Protein AF-A0A2E4C313-F1 (afdb_monomer)

Mean predicted aligned error: 10.4 Å

Structure (mmCIF, N/CA/C/O backbone):
data_AF-A0A2E4C313-F1
#
_entry.id   AF-A0A2E4C313-F1
#
loop_
_atom_site.group_PDB
_atom_site.id
_atom_site.type_symbol
_atom_site.label_atom_id
_atom_site.label_alt_id
_atom_site.label_comp_id
_atom_site.label_asym_id
_atom_site.label_entity_id
_atom_site.label_seq_id
_atom_site.pdbx_PDB_ins_code
_atom_site.Cartn_x
_atom_site.Cartn_y
_atom_site.Cartn_z
_atom_site.occupancy
_atom_site.B_iso_or_equiv
_atom_site.auth_seq_id
_atom_site.auth_comp_id
_atom_site.auth_asym_id
_atom_site.auth_atom_id
_atom_site.pdbx_PDB_model_num
ATOM 1 N N . MET A 1 1 ? 31.020 -49.776 -36.961 1.00 38.97 1 MET A N 1
ATOM 2 C CA . MET A 1 1 ? 30.637 -49.922 -35.542 1.00 38.97 1 MET A CA 1
ATOM 3 C C . MET A 1 1 ? 30.822 -48.562 -34.893 1.00 38.97 1 MET A C 1
ATOM 5 O O . MET A 1 1 ? 31.957 -48.150 -34.713 1.00 38.97 1 MET A O 1
ATOM 9 N N . GLN A 1 2 ? 29.741 -47.815 -34.680 1.00 37.19 2 GLN A N 1
ATOM 10 C CA . GLN A 1 2 ? 29.799 -46.475 -34.097 1.00 37.19 2 GLN A CA 1
ATOM 11 C C . GLN A 1 2 ? 28.816 -46.463 -32.929 1.00 37.19 2 GLN A C 1
ATOM 13 O O . GLN A 1 2 ? 27.606 -46.529 -33.119 1.00 37.19 2 GLN A O 1
ATOM 18 N N . LEU A 1 3 ? 29.368 -46.517 -31.721 1.00 33.88 3 LEU A N 1
ATOM 19 C CA . LEU A 1 3 ? 28.627 -46.492 -30.471 1.00 33.88 3 LEU A CA 1
ATOM 20 C C . LEU A 1 3 ? 28.355 -45.023 -30.131 1.00 33.88 3 LEU A C 1
ATOM 22 O O . LEU A 1 3 ? 29.282 -44.288 -29.799 1.00 33.88 3 LEU A O 1
ATOM 26 N N . ILE A 1 4 ? 27.102 -44.588 -30.241 1.00 46.41 4 ILE A N 1
ATOM 27 C CA . ILE A 1 4 ? 26.657 -43.307 -29.686 1.00 46.41 4 ILE A CA 1
ATOM 28 C C . ILE A 1 4 ? 26.156 -43.609 -28.276 1.00 46.41 4 ILE A C 1
ATOM 30 O O . ILE A 1 4 ? 25.096 -44.208 -28.107 1.00 46.41 4 ILE A O 1
ATOM 34 N N . ILE A 1 5 ? 26.930 -43.227 -27.261 1.00 44.75 5 ILE A N 1
ATOM 35 C CA . ILE A 1 5 ? 26.475 -43.255 -25.870 1.00 44.75 5 ILE A CA 1
ATOM 36 C C . ILE A 1 5 ? 25.872 -41.883 -25.567 1.00 44.75 5 ILE A C 1
ATOM 38 O O . ILE A 1 5 ? 26.592 -40.896 -25.435 1.00 44.75 5 ILE A O 1
ATOM 42 N N . TRP A 1 6 ? 24.548 -41.818 -25.450 1.00 42.44 6 TRP A N 1
ATOM 43 C CA . TRP A 1 6 ? 23.855 -40.656 -24.900 1.00 42.44 6 TRP A CA 1
ATOM 44 C C . TRP A 1 6 ? 23.731 -40.856 -23.383 1.00 42.44 6 TRP A C 1
ATOM 46 O O . TRP A 1 6 ? 22.770 -41.455 -22.910 1.00 42.44 6 TRP A O 1
ATOM 56 N N . VAL A 1 7 ? 24.709 -40.391 -22.597 1.00 55.19 7 VAL A N 1
ATOM 57 C CA . VAL A 1 7 ? 24.506 -40.216 -21.145 1.00 55.19 7 VAL A CA 1
ATOM 58 C C . VAL A 1 7 ? 23.949 -38.816 -20.918 1.00 55.19 7 VAL A C 1
ATOM 60 O O . VAL A 1 7 ? 24.623 -37.914 -20.428 1.00 55.19 7 VAL A O 1
ATOM 63 N N . GLY A 1 8 ? 22.697 -38.620 -21.319 1.00 46.38 8 GLY A N 1
ATOM 64 C CA . GLY A 1 8 ? 21.927 -37.449 -20.929 1.00 46.38 8 GLY A CA 1
ATOM 65 C C . GLY A 1 8 ? 21.369 -37.653 -19.530 1.00 46.38 8 GLY A C 1
ATOM 66 O O . GLY A 1 8 ? 20.212 -38.025 -19.374 1.00 46.38 8 GLY A O 1
ATOM 67 N N . CYS A 1 9 ? 22.176 -37.407 -18.499 1.00 49.75 9 CYS A N 1
ATOM 68 C CA . CYS A 1 9 ? 21.631 -37.123 -17.176 1.00 49.75 9 CYS A CA 1
ATOM 69 C C . CYS A 1 9 ? 21.007 -35.721 -17.237 1.00 49.75 9 CYS A C 1
ATOM 71 O O . CYS A 1 9 ? 21.630 -34.733 -16.855 1.00 49.75 9 CYS A O 1
ATOM 73 N N . THR A 1 10 ? 19.793 -35.602 -17.779 1.00 54.72 10 THR A N 1
ATOM 74 C CA . THR A 1 10 ? 19.033 -34.347 -17.777 1.00 54.72 10 THR A CA 1
ATOM 75 C C . THR A 1 10 ? 18.414 -34.142 -16.399 1.00 54.72 10 THR A C 1
ATOM 77 O O . THR A 1 10 ? 17.195 -34.165 -16.237 1.00 54.72 10 THR A O 1
ATOM 80 N N . LYS A 1 11 ? 19.244 -33.953 -15.370 1.00 54.38 11 LYS A N 1
ATOM 81 C CA . LYS A 1 11 ? 18.772 -33.176 -14.226 1.00 54.38 11 LYS A CA 1
ATOM 82 C C . LYS A 1 11 ? 18.703 -31.734 -14.725 1.00 54.38 11 LYS A C 1
ATOM 84 O O . LYS A 1 11 ? 19.741 -31.220 -15.145 1.00 54.38 11 LYS A O 1
ATOM 89 N N . PRO A 1 12 ? 17.524 -31.090 -14.763 1.00 55.53 12 PRO A N 1
ATOM 90 C CA . PRO A 1 12 ? 17.470 -29.679 -15.100 1.00 55.53 12 PRO A CA 1
ATOM 91 C C . PRO A 1 12 ? 18.339 -28.946 -14.077 1.00 55.53 12 PRO A C 1
ATOM 93 O O . PRO A 1 12 ? 18.037 -28.947 -12.887 1.00 55.53 12 PRO A O 1
ATOM 96 N N . TYR A 1 13 ? 19.442 -28.355 -14.538 1.00 54.56 13 TYR A N 1
ATOM 97 C CA . TYR A 1 13 ? 20.347 -27.564 -13.698 1.00 54.56 13 TYR A CA 1
ATOM 98 C C . TYR A 1 13 ? 19.665 -26.317 -13.111 1.00 54.56 13 TYR A C 1
ATOM 100 O O . TYR A 1 13 ? 20.221 -25.691 -12.223 1.00 54.56 13 TYR A O 1
ATOM 108 N N . ASN A 1 14 ? 18.441 -26.012 -13.552 1.00 60.16 14 ASN A N 1
ATOM 109 C CA . ASN A 1 14 ? 17.556 -24.996 -13.004 1.00 60.16 14 ASN A CA 1
ATOM 110 C C . ASN A 1 14 ? 16.127 -25.552 -12.955 1.00 60.16 14 ASN A C 1
ATOM 112 O O . ASN A 1 14 ? 15.315 -25.274 -13.837 1.00 60.16 14 ASN A O 1
ATOM 116 N N . ALA A 1 15 ? 15.796 -26.355 -11.943 1.00 61.12 15 ALA A N 1
ATOM 117 C CA . ALA A 1 15 ? 14.393 -26.439 -11.557 1.00 61.12 15 ALA A CA 1
ATOM 118 C C . ALA A 1 15 ? 14.017 -25.050 -11.027 1.00 61.12 15 ALA A C 1
ATOM 120 O O . ALA A 1 15 ? 14.525 -24.635 -9.987 1.00 61.12 15 ALA A O 1
ATOM 121 N N . SER A 1 16 ? 13.205 -24.300 -11.773 1.00 65.88 16 SER A N 1
ATOM 122 C CA . SER A 1 16 ? 12.659 -23.027 -11.312 1.00 65.88 16 SER A CA 1
ATOM 123 C C . SER A 1 16 ? 11.889 -23.290 -10.023 1.00 65.88 16 SER A C 1
ATOM 125 O O . SER A 1 16 ? 10.800 -23.862 -10.066 1.00 65.88 16 SER A O 1
ATOM 127 N N . VAL A 1 17 ? 12.464 -22.936 -8.875 1.00 74.31 17 VAL A N 1
ATOM 128 C CA . VAL A 1 17 ? 11.720 -22.949 -7.619 1.00 74.31 17 VAL A CA 1
ATOM 129 C C . VAL A 1 17 ? 10.737 -21.786 -7.716 1.00 74.31 17 VAL A C 1
ATOM 131 O O . VAL A 1 17 ? 11.187 -20.643 -7.816 1.00 74.31 17 VAL A O 1
ATOM 134 N N . PRO A 1 18 ? 9.418 -22.036 -7.763 1.00 83.62 18 PRO A N 1
ATOM 135 C CA . PRO A 1 18 ? 8.461 -20.948 -7.818 1.00 83.62 18 PRO A CA 1
ATOM 136 C C . PRO A 1 18 ? 8.576 -20.143 -6.521 1.00 83.62 18 PRO A C 1
ATOM 138 O O . PRO A 1 18 ? 8.401 -20.679 -5.427 1.00 83.62 18 PRO A O 1
ATOM 141 N N . VAL A 1 19 ? 8.894 -18.857 -6.646 1.00 88.38 19 VAL A N 1
ATOM 142 C CA . VAL A 1 19 ? 8.901 -17.917 -5.524 1.00 88.38 19 VAL A CA 1
ATOM 143 C C . VAL A 1 19 ? 7.532 -17.254 -5.469 1.00 88.38 19 VAL A C 1
AT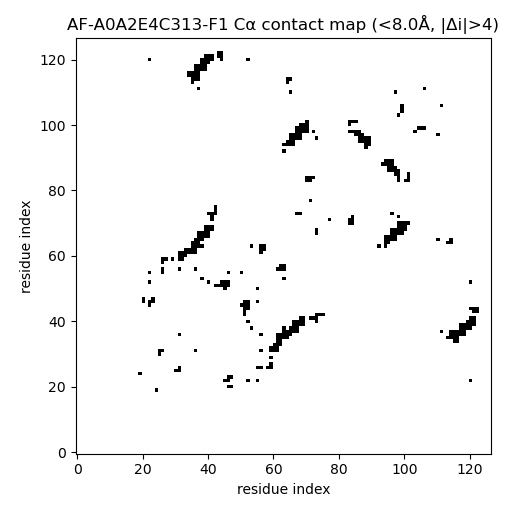OM 145 O O . VAL A 1 19 ? 7.006 -16.815 -6.487 1.00 88.38 19 VAL A O 1
ATOM 148 N N . THR A 1 20 ? 6.944 -17.202 -4.277 1.00 92.69 20 THR A N 1
ATOM 149 C CA . THR A 1 20 ? 5.761 -16.375 -4.009 1.00 92.69 20 THR A CA 1
ATOM 150 C C . THR A 1 20 ? 6.243 -15.073 -3.393 1.00 92.69 20 THR A C 1
ATOM 152 O O . THR A 1 20 ? 7.009 -15.119 -2.426 1.00 92.69 20 THR A O 1
ATOM 155 N N . LEU A 1 21 ? 5.832 -13.928 -3.942 1.00 94.56 21 LEU A N 1
ATOM 156 C CA . LEU A 1 21 ? 6.247 -12.640 -3.396 1.00 94.56 21 LEU A CA 1
ATOM 157 C C . LEU A 1 21 ? 5.589 -12.415 -2.031 1.00 94.56 21 LEU A C 1
ATOM 159 O O . LEU A 1 21 ? 4.506 -12.933 -1.738 1.00 94.56 21 LEU A O 1
ATOM 163 N N . GLY A 1 22 ? 6.233 -11.603 -1.191 1.00 95.06 22 GLY A N 1
ATOM 164 C CA . GLY A 1 22 ? 5.668 -11.210 0.101 1.00 95.06 22 GLY A CA 1
ATOM 165 C C . GLY A 1 22 ? 4.295 -10.556 -0.058 1.00 95.06 22 GLY A C 1
ATOM 166 O O . GLY A 1 22 ? 3.372 -10.890 0.684 1.00 95.06 22 GLY A O 1
ATOM 167 N N . LEU A 1 23 ? 4.140 -9.709 -1.082 1.00 96.56 23 LEU A N 1
ATOM 168 C CA . LEU A 1 23 ? 2.886 -9.043 -1.423 1.00 96.56 23 LEU A CA 1
ATOM 169 C C . LEU A 1 23 ? 1.757 -10.033 -1.772 1.00 96.56 23 LEU A C 1
ATOM 171 O O . LEU A 1 23 ? 0.646 -9.877 -1.266 1.00 96.56 23 LEU A O 1
ATOM 175 N N . ASP A 1 24 ? 2.042 -11.087 -2.550 1.00 96.00 24 ASP A N 1
ATOM 176 C CA . ASP A 1 24 ? 1.056 -12.123 -2.910 1.00 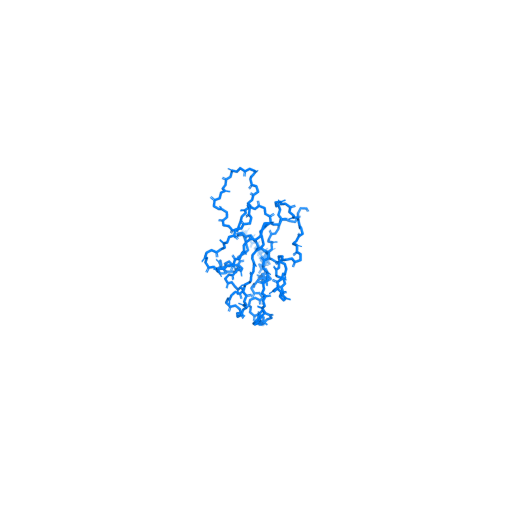96.00 24 ASP A CA 1
ATOM 177 C C . ASP A 1 24 ? 0.547 -12.874 -1.662 1.00 96.00 24 ASP A C 1
ATOM 179 O O . ASP A 1 24 ? -0.652 -13.119 -1.482 1.00 96.00 24 ASP A O 1
ATOM 183 N N . SER A 1 25 ? 1.479 -13.245 -0.780 1.00 96.44 25 SER A N 1
ATOM 184 C CA . SER A 1 25 ? 1.169 -13.943 0.470 1.00 96.44 25 SER A CA 1
ATOM 185 C C . SER A 1 25 ? 0.387 -13.040 1.426 1.00 96.44 25 SER A C 1
ATOM 187 O O . SER A 1 25 ? -0.636 -13.439 1.987 1.00 96.44 25 SER A O 1
ATOM 189 N N . LEU A 1 26 ? 0.815 -11.784 1.571 1.00 96.38 26 LEU A N 1
ATOM 190 C CA . LEU A 1 26 ? 0.171 -10.818 2.453 1.00 96.38 26 LEU A CA 1
ATOM 191 C C . LEU A 1 26 ? -1.258 -10.500 2.000 1.00 96.38 26 LEU A C 1
ATOM 193 O O . LEU A 1 26 ? -2.164 -10.526 2.838 1.00 96.38 26 LEU A O 1
ATOM 197 N N . GLY A 1 27 ? -1.470 -10.272 0.700 1.00 94.94 27 GLY A N 1
ATOM 198 C CA . GLY A 1 27 ? -2.783 -9.924 0.151 1.00 94.94 27 GLY A CA 1
ATOM 199 C C . GLY A 1 27 ? -3.845 -11.012 0.344 1.00 94.94 27 GLY A C 1
ATOM 200 O O . GLY A 1 27 ? -5.028 -10.718 0.490 1.00 94.94 27 GLY A O 1
ATOM 201 N N . SER A 1 28 ? -3.432 -12.279 0.426 1.00 95.31 28 SER A N 1
ATOM 202 C CA . SER A 1 28 ? -4.337 -13.414 0.664 1.00 95.31 28 SER A CA 1
ATOM 203 C C . SER A 1 28 ? -4.444 -13.838 2.135 1.00 95.31 28 SER A C 1
ATOM 205 O O . SER A 1 28 ? -5.281 -14.669 2.480 1.00 95.31 28 SER A O 1
ATOM 207 N N . SER A 1 29 ? -3.635 -13.257 3.025 1.00 96.00 29 SER A N 1
ATOM 208 C CA . SER A 1 29 ? -3.509 -13.714 4.417 1.00 96.00 29 SER A CA 1
ATOM 209 C C . SER A 1 29 ? -4.658 -13.310 5.351 1.00 96.00 29 SER A C 1
ATOM 211 O O . SER A 1 29 ? -4.722 -13.794 6.479 1.00 96.00 29 SER A O 1
ATOM 213 N N . GLY A 1 30 ? -5.511 -12.362 4.947 1.00 95.75 30 GLY A N 1
ATOM 214 C CA . GLY A 1 30 ? -6.539 -11.757 5.807 1.00 95.75 30 GLY A CA 1
ATOM 215 C C . GLY A 1 30 ? -6.000 -10.805 6.888 1.00 95.75 30 GLY A C 1
ATOM 216 O O . GLY A 1 30 ? -6.782 -10.132 7.554 1.00 95.75 30 GLY A O 1
ATOM 217 N N . ARG A 1 31 ? -4.672 -10.679 7.037 1.00 95.56 31 ARG A N 1
ATOM 218 C CA . ARG A 1 31 ? -4.020 -9.857 8.077 1.00 95.56 31 ARG A CA 1
ATOM 219 C C . ARG A 1 31 ? -4.228 -8.352 7.909 1.00 95.56 31 ARG A C 1
ATOM 221 O O . ARG A 1 31 ? -4.010 -7.604 8.855 1.00 95.56 31 ARG A O 1
ATOM 228 N N . LEU A 1 32 ? -4.602 -7.916 6.708 1.00 96.94 32 LEU A N 1
ATOM 229 C CA . LEU A 1 32 ? -4.841 -6.510 6.387 1.00 96.94 32 LEU A CA 1
ATOM 230 C C . LEU A 1 32 ? -6.309 -6.094 6.579 1.00 96.94 32 LEU A C 1
ATOM 232 O O . LEU A 1 32 ? -6.605 -4.902 6.611 1.00 96.94 32 LEU A O 1
ATOM 236 N N . SER A 1 33 ? -7.230 -7.054 6.710 1.00 96.94 33 SER A N 1
ATOM 237 C CA . SER A 1 33 ? -8.665 -6.775 6.762 1.00 96.94 33 SER A CA 1
ATOM 238 C C . SER A 1 33 ? -9.011 -5.874 7.946 1.00 96.94 33 SER A C 1
ATOM 240 O O . SER A 1 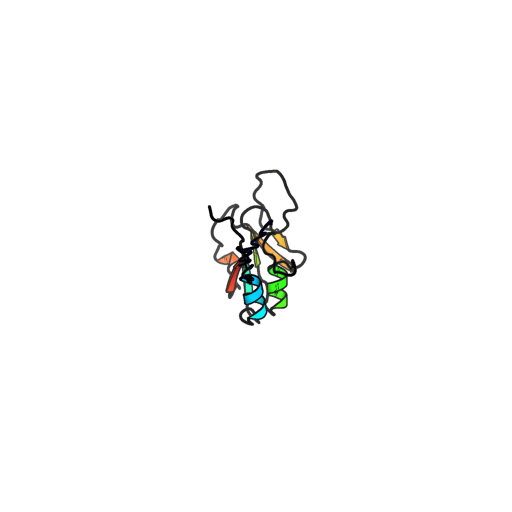33 ? -8.633 -6.163 9.079 1.00 96.94 33 SER A O 1
ATOM 242 N N . ASN A 1 34 ? -9.786 -4.818 7.692 1.00 96.88 34 ASN A N 1
ATOM 243 C CA . ASN A 1 34 ? -10.220 -3.817 8.677 1.00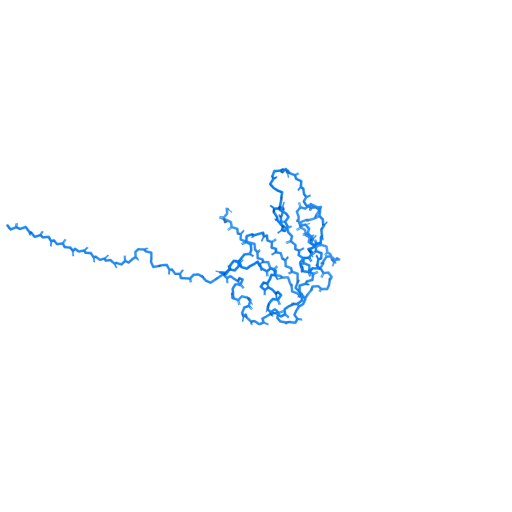 96.88 34 ASN A CA 1
ATOM 244 C C . ASN A 1 34 ? -9.093 -3.008 9.348 1.00 96.88 34 ASN A C 1
ATOM 246 O O . ASN A 1 34 ? -9.375 -2.234 10.261 1.00 96.88 34 ASN A O 1
ATOM 250 N N . GLN A 1 35 ? -7.845 -3.130 8.890 1.00 98.19 35 GLN A N 1
ATOM 251 C CA . GLN A 1 35 ? -6.729 -2.331 9.395 1.00 98.19 35 GLN A CA 1
ATOM 252 C C . GLN A 1 35 ? -6.622 -1.009 8.631 1.00 98.19 35 GLN A C 1
ATOM 254 O O . GLN A 1 35 ? -6.853 -0.962 7.416 1.00 98.19 35 GLN A O 1
ATOM 259 N N . ARG A 1 36 ? -6.213 0.062 9.318 1.00 98.44 36 ARG A N 1
ATOM 260 C CA . ARG A 1 36 ? -5.754 1.295 8.667 1.00 98.44 36 ARG A CA 1
ATOM 261 C C . ARG A 1 36 ? -4.288 1.143 8.289 1.00 98.44 36 ARG A C 1
ATOM 263 O O . ARG A 1 36 ? -3.431 1.020 9.164 1.00 98.44 36 ARG A O 1
ATOM 270 N N . VAL A 1 37 ? -4.008 1.106 6.994 1.00 98.44 37 VAL A N 1
ATOM 271 C CA . VAL A 1 37 ? -2.689 0.764 6.465 1.00 98.44 37 VAL A CA 1
ATOM 272 C C . VAL A 1 37 ? -2.005 1.997 5.893 1.00 98.44 37 VAL A C 1
ATOM 274 O O . VAL A 1 37 ? -2.522 2.635 4.974 1.00 98.44 37 VAL A O 1
ATOM 277 N N . GLY A 1 38 ? -0.812 2.283 6.411 1.00 97.88 38 GLY A N 1
ATOM 278 C CA . GLY A 1 38 ? 0.187 3.093 5.725 1.00 97.88 38 GLY A CA 1
ATOM 279 C C . GLY A 1 38 ? 1.044 2.186 4.852 1.00 97.88 38 GLY A C 1
ATOM 280 O O . GLY A 1 38 ? 1.465 1.123 5.309 1.00 97.88 38 GLY A O 1
ATOM 281 N N . LEU A 1 39 ? 1.279 2.573 3.601 1.00 97.12 39 LEU A N 1
ATOM 282 C CA . LEU A 1 39 ? 2.031 1.754 2.653 1.00 97.12 39 LEU A CA 1
ATOM 283 C C . LEU A 1 39 ? 3.270 2.498 2.158 1.00 97.12 39 LEU A C 1
ATOM 285 O O . LEU A 1 39 ? 3.153 3.539 1.514 1.00 97.12 39 LEU A O 1
ATOM 289 N N . VAL A 1 40 ? 4.445 1.934 2.429 1.00 94.81 40 VAL A N 1
ATOM 290 C CA . VAL A 1 40 ? 5.706 2.330 1.801 1.00 94.81 40 VAL A CA 1
ATOM 291 C C . VAL A 1 40 ? 5.889 1.505 0.538 1.00 94.81 40 VAL A C 1
ATOM 293 O O . VAL A 1 40 ? 6.009 0.282 0.620 1.00 94.81 40 VAL A O 1
ATOM 296 N N . CYS A 1 41 ? 5.884 2.165 -0.616 1.00 93.19 41 CYS A N 1
ATOM 297 C CA . CYS A 1 41 ? 5.964 1.501 -1.912 1.00 93.19 41 CYS A CA 1
ATOM 298 C C . CYS A 1 41 ? 6.588 2.398 -2.983 1.00 93.19 41 CYS A C 1
ATOM 300 O O . CYS A 1 41 ? 6.702 3.619 -2.838 1.00 93.19 41 CYS A O 1
ATOM 302 N N . ASN A 1 42 ? 6.957 1.777 -4.094 1.00 90.75 42 ASN A N 1
ATOM 303 C CA . ASN A 1 42 ? 7.405 2.431 -5.316 1.00 90.75 42 ASN A CA 1
ATOM 304 C C . ASN A 1 42 ? 6.700 1.801 -6.536 1.00 90.75 42 ASN A C 1
ATOM 306 O O . ASN A 1 42 ? 6.021 0.787 -6.397 1.00 90.75 42 ASN A O 1
ATOM 310 N N . PRO A 1 43 ? 6.889 2.327 -7.754 1.00 90.06 43 PRO A N 1
ATOM 311 C CA . PRO A 1 43 ? 6.244 1.766 -8.946 1.00 90.06 43 PRO A CA 1
ATOM 312 C C . PRO A 1 43 ? 6.585 0.298 -9.252 1.00 90.06 43 PRO A C 1
ATOM 314 O O . PRO A 1 43 ? 5.842 -0.361 -9.975 1.00 90.06 43 PRO A O 1
ATOM 317 N N . ALA A 1 44 ? 7.682 -0.235 -8.701 1.00 92.00 44 ALA A N 1
ATOM 318 C CA . ALA A 1 44 ? 8.059 -1.642 -8.840 1.00 92.00 44 ALA A CA 1
ATOM 319 C C . ALA A 1 44 ? 7.319 -2.575 -7.860 1.00 92.00 44 ALA A C 1
ATOM 321 O O . ALA A 1 44 ? 7.466 -3.792 -7.956 1.00 92.00 44 ALA A O 1
ATOM 322 N N . SER A 1 45 ? 6.523 -2.029 -6.937 1.00 95.00 45 SER A N 1
ATOM 323 C CA . SER A 1 45 ? 5.744 -2.765 -5.931 1.00 95.00 45 SER A CA 1
ATOM 324 C C . SER A 1 45 ? 4.519 -3.430 -6.570 1.00 95.00 45 SER A C 1
ATOM 326 O O . SER A 1 45 ? 3.393 -2.930 -6.481 1.00 95.00 45 SER A O 1
ATOM 328 N N . LEU A 1 46 ? 4.756 -4.523 -7.295 1.00 96.25 46 LEU A N 1
ATOM 329 C CA . LEU A 1 46 ? 3.770 -5.234 -8.110 1.00 96.25 46 LEU A CA 1
ATOM 330 C C . LEU A 1 46 ? 3.608 -6.682 -7.637 1.00 96.25 46 LEU A C 1
ATOM 332 O O . LEU A 1 46 ? 4.588 -7.359 -7.324 1.00 96.25 46 LEU A O 1
ATOM 336 N N . ASP A 1 47 ? 2.369 -7.173 -7.628 1.00 95.75 47 ASP A N 1
ATOM 337 C CA . ASP A 1 47 ? 2.082 -8.592 -7.408 1.00 95.75 47 ASP A CA 1
ATOM 338 C C . ASP A 1 47 ? 2.327 -9.426 -8.681 1.00 95.75 47 ASP A C 1
ATOM 340 O O . ASP A 1 47 ? 2.638 -8.902 -9.759 1.00 95.75 47 ASP A O 1
ATOM 344 N N . ARG A 1 48 ? 2.142 -10.748 -8.597 1.00 94.44 48 ARG A N 1
ATOM 345 C CA . ARG A 1 48 ? 2.305 -11.649 -9.757 1.00 94.44 48 ARG A CA 1
ATOM 346 C C . ARG A 1 48 ? 1.342 -11.378 -10.926 1.00 94.44 48 ARG A C 1
ATOM 348 O O . ARG A 1 48 ? 1.516 -11.941 -12.006 1.00 94.44 48 ARG A O 1
ATOM 355 N N . HIS A 1 49 ? 0.295 -10.588 -10.701 1.00 95.25 49 HIS A N 1
ATOM 356 C CA . HIS A 1 49 ? -0.703 -10.175 -11.687 1.00 95.25 49 HIS A CA 1
ATOM 357 C C . HIS A 1 49 ? -0.470 -8.735 -12.172 1.00 95.25 49 HIS A C 1
ATOM 359 O O . HIS A 1 49 ? -1.351 -8.158 -12.818 1.00 95.25 49 HIS A O 1
ATOM 365 N N . PHE A 1 50 ? 0.702 -8.160 -11.877 1.00 94.81 50 PHE A N 1
ATOM 366 C CA . PHE A 1 50 ? 1.058 -6.774 -12.177 1.00 94.81 50 PHE A CA 1
ATOM 367 C C . PHE A 1 50 ? 0.079 -5.756 -11.568 1.00 94.81 50 PHE A C 1
ATOM 369 O O . PHE A 1 50 ? -0.134 -4.675 -12.117 1.00 94.81 50 PHE A O 1
ATOM 376 N N . GLN A 1 51 ? -0.539 -6.093 -10.433 1.00 96.19 51 GLN A N 1
ATOM 377 C CA . GLN A 1 51 ? -1.319 -5.153 -9.637 1.00 96.19 51 GLN A CA 1
ATOM 378 C C . GLN A 1 51 ? -0.407 -4.440 -8.648 1.00 96.19 51 GLN A C 1
ATOM 380 O O . GLN A 1 51 ? 0.362 -5.066 -7.922 1.00 96.19 51 GLN A O 1
ATOM 385 N N . HIS A 1 52 ? -0.534 -3.118 -8.593 1.00 96.19 52 HIS A N 1
ATOM 386 C CA . HIS A 1 52 ? 0.217 -2.301 -7.650 1.00 96.19 52 HIS A CA 1
ATOM 387 C C . HIS A 1 52 ? -0.146 -2.633 -6.195 1.00 96.19 52 HIS A C 1
ATOM 389 O O . HIS A 1 52 ? -1.321 -2.851 -5.882 1.00 96.19 52 HIS A O 1
ATOM 395 N N . ALA A 1 53 ? 0.832 -2.602 -5.288 1.00 97.19 53 ALA A N 1
ATOM 396 C CA . ALA A 1 53 ? 0.656 -2.922 -3.870 1.00 97.19 53 ALA A CA 1
ATOM 397 C C . ALA A 1 53 ? -0.502 -2.152 -3.212 1.00 97.19 53 ALA A C 1
ATOM 399 O O . ALA A 1 53 ? -1.280 -2.727 -2.453 1.00 97.19 53 ALA A O 1
ATOM 400 N N . ALA A 1 54 ? -0.700 -0.879 -3.573 1.00 96.75 54 ALA A N 1
ATOM 401 C CA . ALA A 1 54 ? -1.837 -0.076 -3.104 1.00 96.75 54 ALA A CA 1
ATOM 402 C C . ALA A 1 54 ? -3.198 -0.711 -3.458 1.00 96.75 54 ALA A C 1
ATOM 404 O O . ALA A 1 54 ? -4.109 -0.758 -2.629 1.00 96.75 54 ALA A O 1
ATOM 405 N N . LYS A 1 55 ? -3.324 -1.269 -4.668 1.00 96.88 55 LYS A N 1
ATOM 406 C CA . LYS A 1 55 ? -4.523 -1.990 -5.109 1.00 96.88 55 LYS A CA 1
ATOM 407 C C . LYS A 1 55 ? -4.693 -3.298 -4.343 1.00 96.88 55 LYS A C 1
ATOM 409 O O . LYS A 1 55 ? -5.807 -3.597 -3.917 1.00 96.88 55 LYS A O 1
ATOM 414 N N . VAL A 1 56 ? -3.610 -4.045 -4.130 1.00 97.38 56 VAL A N 1
ATOM 415 C CA . VAL A 1 56 ? -3.624 -5.297 -3.354 1.00 97.38 56 VAL A CA 1
ATOM 416 C C . VAL A 1 56 ? -4.082 -5.045 -1.916 1.00 97.38 56 VAL A C 1
ATOM 418 O O . VAL A 1 56 ? -4.971 -5.742 -1.428 1.00 97.38 56 VAL A O 1
ATOM 421 N N . VAL A 1 57 ? -3.549 -4.012 -1.257 1.00 97.81 57 VAL A N 1
ATOM 422 C CA . VAL A 1 57 ? -3.932 -3.614 0.109 1.00 97.81 57 VAL A CA 1
ATOM 423 C C . VAL A 1 57 ? -5.427 -3.301 0.192 1.00 97.81 57 VAL A C 1
ATOM 425 O O . VAL A 1 57 ? -6.120 -3.858 1.044 1.00 97.81 57 VAL A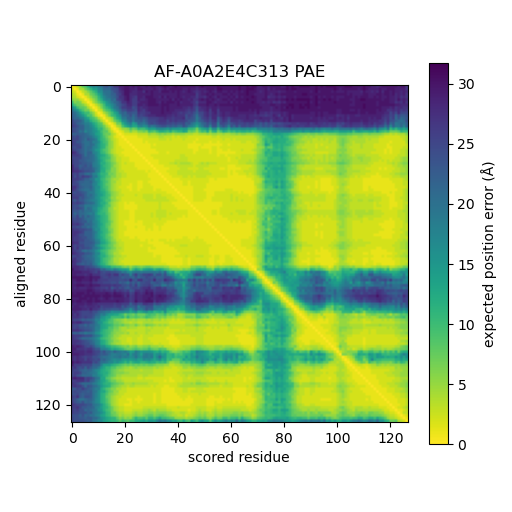 O 1
ATOM 428 N N . VAL A 1 58 ? -5.952 -2.479 -0.724 1.00 97.19 58 VAL A N 1
ATOM 429 C CA . VAL A 1 58 ? -7.388 -2.147 -0.767 1.00 97.19 58 VAL A CA 1
ATOM 430 C C . VAL A 1 58 ? -8.244 -3.394 -1.019 1.00 97.19 58 VAL A C 1
ATOM 432 O O . VAL A 1 58 ? -9.225 -3.625 -0.314 1.00 97.19 58 VAL A O 1
ATOM 435 N N . ASN A 1 59 ? -7.851 -4.242 -1.973 1.00 97.25 59 ASN A N 1
ATOM 436 C CA . ASN A 1 59 ? -8.568 -5.482 -2.287 1.00 97.25 59 ASN A CA 1
ATOM 437 C C . ASN A 1 59 ? -8.544 -6.498 -1.129 1.00 97.25 59 ASN A C 1
ATOM 439 O O . ASN A 1 59 ? -9.417 -7.359 -1.059 1.00 97.25 59 ASN A O 1
ATOM 443 N N . SER A 1 60 ? -7.586 -6.382 -0.205 1.00 96.69 60 SER A N 1
ATOM 444 C CA . SER A 1 60 ? -7.479 -7.225 0.996 1.00 96.69 60 SER A CA 1
ATOM 445 C C . SER A 1 60 ? -8.451 -6.818 2.117 1.00 96.69 60 SER A C 1
ATOM 447 O O . SER A 1 60 ? -8.385 -7.367 3.217 1.00 96.69 60 SER A O 1
ATOM 449 N N . GLY A 1 61 ? -9.331 -5.837 1.874 1.00 96.75 61 GLY A N 1
ATOM 450 C CA . GLY A 1 61 ? -10.288 -5.324 2.859 1.00 96.75 61 GLY A CA 1
ATOM 451 C C . GLY A 1 61 ? -9.691 -4.317 3.846 1.00 96.75 61 GLY A C 1
ATOM 452 O O . GLY A 1 61 ? -10.280 -4.064 4.898 1.00 96.75 61 GLY A 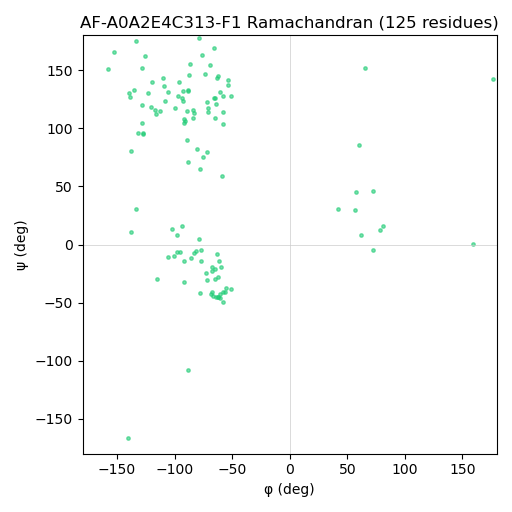O 1
ATOM 453 N N . ALA A 1 62 ? -8.517 -3.763 3.544 1.00 98.00 62 ALA A N 1
ATOM 454 C CA . ALA A 1 62 ? -7.874 -2.744 4.363 1.00 98.00 62 ALA A CA 1
ATOM 455 C C . ALA A 1 62 ? -8.356 -1.337 4.000 1.00 98.00 62 ALA A C 1
ATOM 457 O O . ALA A 1 62 ? -8.717 -1.057 2.853 1.00 98.00 62 ALA A O 1
ATOM 458 N N . LYS A 1 63 ? -8.264 -0.412 4.958 1.00 98.00 63 LYS A N 1
ATOM 459 C CA . LYS A 1 63 ? -8.374 1.021 4.682 1.00 98.00 63 LYS A CA 1
ATOM 460 C C . LYS A 1 63 ? -6.977 1.575 4.426 1.00 98.00 63 LYS A C 1
ATOM 462 O O . LYS A 1 63 ? -6.222 1.781 5.371 1.00 98.00 63 LYS A O 1
ATOM 467 N N . LEU A 1 64 ? -6.639 1.842 3.169 1.00 97.75 64 LEU A N 1
ATOM 468 C CA . LEU A 1 64 ? -5.423 2.586 2.840 1.00 97.75 64 LEU A CA 1
ATOM 469 C C . LEU A 1 64 ? -5.569 4.025 3.363 1.00 97.75 64 LEU A C 1
ATOM 471 O O . LEU A 1 64 ? -6.577 4.674 3.083 1.00 97.75 64 LEU A O 1
ATOM 475 N N . THR A 1 65 ? -4.613 4.504 4.160 1.00 97.44 65 THR A N 1
ATOM 476 C CA . THR A 1 65 ? -4.686 5.838 4.791 1.00 97.44 65 THR A CA 1
ATOM 477 C C . THR A 1 65 ? -3.613 6.801 4.324 1.00 97.44 65 THR A C 1
ATOM 479 O O . THR A 1 65 ? -3.855 8.003 4.332 1.00 97.44 65 THR A O 1
ATOM 482 N N . ALA A 1 66 ? -2.445 6.297 3.935 1.00 96.31 66 ALA A N 1
ATOM 483 C CA . ALA A 1 66 ? -1.364 7.107 3.393 1.00 96.31 66 ALA A CA 1
ATOM 484 C C . ALA A 1 66 ? -0.410 6.247 2.563 1.00 96.31 66 ALA A C 1
ATOM 486 O O . ALA A 1 66 ? -0.224 5.055 2.836 1.00 96.31 66 ALA A O 1
ATOM 487 N N . LEU A 1 67 ? 0.216 6.884 1.581 1.00 95.06 67 LEU A N 1
ATOM 488 C CA . LEU A 1 67 ? 1.285 6.321 0.766 1.00 95.06 67 LEU A CA 1
ATOM 489 C C . LEU A 1 67 ? 2.605 7.005 1.113 1.00 95.06 67 LEU A C 1
ATOM 491 O O . LEU A 1 67 ? 2.634 8.209 1.351 1.00 95.06 67 LEU A O 1
ATOM 495 N N . PHE A 1 68 ? 3.697 6.249 1.111 1.00 93.06 68 PHE A N 1
ATOM 496 C CA . PHE A 1 68 ? 5.038 6.740 1.406 1.00 93.06 68 PHE A CA 1
ATOM 497 C C . PHE A 1 68 ? 6.003 6.322 0.289 1.00 93.06 68 PHE A C 1
ATOM 499 O O . PHE A 1 68 ? 6.178 5.132 0.030 1.00 93.06 68 PHE A O 1
ATOM 506 N N . GLY A 1 69 ? 6.621 7.298 -0.380 1.00 86.56 69 GLY A N 1
ATOM 507 C CA . GLY A 1 69 ? 7.503 7.088 -1.534 1.00 86.56 69 GLY A CA 1
ATOM 508 C C . GLY A 1 69 ? 8.986 7.362 -1.223 1.00 86.56 69 GLY A C 1
ATOM 509 O O . GLY A 1 69 ? 9.280 8.379 -0.588 1.00 86.56 69 GLY A O 1
ATOM 510 N N . PRO A 1 70 ? 9.930 6.510 -1.682 1.00 65.88 70 PRO A N 1
ATOM 511 C CA . PRO A 1 70 ? 11.328 6.557 -1.254 1.00 65.88 70 PRO A CA 1
ATOM 512 C C . PRO A 1 70 ? 12.340 7.297 -2.158 1.00 65.88 70 PRO A C 1
ATOM 514 O O . PRO A 1 70 ? 13.503 7.131 -1.876 1.00 65.88 70 PRO A O 1
ATOM 517 N N . GLN A 1 71 ? 11.977 8.033 -3.227 1.00 55.56 71 GLN A N 1
ATOM 518 C CA . GLN A 1 71 ? 12.746 9.163 -3.851 1.00 55.56 71 GLN A CA 1
ATOM 519 C C . GLN A 1 71 ? 12.356 9.488 -5.316 1.00 55.56 71 GLN A C 1
ATOM 521 O O . GLN A 1 71 ? 12.909 10.421 -5.883 1.00 55.56 71 GLN A O 1
ATOM 526 N N . HIS A 1 72 ? 11.400 8.797 -5.951 1.00 55.75 72 HIS A N 1
ATOM 527 C CA . HIS A 1 72 ? 11.056 9.043 -7.373 1.00 55.75 72 HIS A CA 1
ATOM 528 C C . HIS A 1 72 ? 9.553 9.154 -7.672 1.00 55.75 72 HIS A C 1
ATOM 530 O O . HIS A 1 72 ? 9.099 8.820 -8.767 1.00 55.75 72 HIS A O 1
ATOM 536 N N . GLY A 1 73 ? 8.785 9.650 -6.698 1.00 47.88 73 GLY A N 1
ATOM 537 C CA . GLY A 1 73 ? 7.334 9.783 -6.803 1.00 47.88 73 GLY A CA 1
ATOM 538 C C . GLY A 1 73 ? 6.612 8.433 -6.893 1.00 47.88 73 GLY A C 1
ATOM 539 O O . GLY A 1 73 ? 7.143 7.426 -7.352 1.00 47.88 73 GLY A O 1
ATOM 540 N N . PHE A 1 74 ? 5.369 8.401 -6.428 1.00 48.41 74 PHE A N 1
ATOM 541 C CA . PHE A 1 74 ? 4.507 7.217 -6.507 1.00 48.41 74 PHE A CA 1
ATOM 542 C C . PHE A 1 74 ? 4.118 6.866 -7.960 1.00 48.41 74 PHE A C 1
ATOM 544 O O . PHE A 1 74 ? 3.818 5.716 -8.258 1.00 48.41 74 PHE A O 1
ATOM 551 N N . THR A 1 75 ? 4.169 7.839 -8.875 1.00 50.69 75 THR A N 1
ATOM 552 C CA . THR A 1 75 ? 3.691 7.729 -10.262 1.00 50.69 75 THR A CA 1
ATOM 553 C C . THR A 1 75 ? 4.789 7.609 -11.323 1.00 50.69 75 THR A C 1
ATOM 555 O O . THR A 1 75 ? 4.458 7.307 -12.465 1.00 50.69 75 THR A O 1
ATOM 558 N N . SER A 1 76 ? 6.074 7.823 -10.993 1.00 51.62 76 SER A N 1
ATOM 559 C CA . SER A 1 76 ? 7.204 7.833 -11.956 1.00 51.62 76 SER A CA 1
ATOM 560 C C . SER A 1 76 ? 6.928 8.564 -13.288 1.00 51.62 76 SER A C 1
ATOM 562 O O . SER A 1 76 ? 7.503 8.240 -14.324 1.00 51.62 76 SER A O 1
ATOM 564 N N . ASP A 1 77 ? 6.082 9.593 -13.275 1.00 45.41 77 ASP A N 1
ATOM 565 C CA . ASP A 1 77 ? 5.715 10.398 -14.446 1.00 45.41 77 ASP A CA 1
ATOM 566 C C . ASP A 1 77 ? 6.804 11.408 -14.845 1.00 45.41 77 ASP A C 1
ATOM 568 O O . ASP A 1 77 ? 6.697 12.076 -15.873 1.00 45.41 77 ASP A O 1
ATOM 572 N N . ARG A 1 78 ? 7.883 11.510 -14.061 1.00 43.56 78 ARG A N 1
ATOM 573 C CA . ARG A 1 78 ? 9.023 12.386 -14.339 1.00 43.56 78 ARG A CA 1
ATOM 574 C C . ARG A 1 78 ? 10.334 11.606 -14.304 1.00 43.56 78 ARG A C 1
ATOM 576 O O . ARG A 1 78 ? 10.925 11.405 -13.247 1.00 43.56 78 ARG A O 1
ATOM 583 N N . GLN A 1 79 ? 10.788 11.182 -15.483 1.00 43.12 79 GLN A N 1
ATOM 584 C CA . GLN A 1 79 ? 12.209 10.945 -15.740 1.00 43.12 79 GLN A CA 1
ATOM 585 C C . GLN A 1 79 ? 12.938 12.291 -15.858 1.00 43.12 79 GLN A C 1
ATOM 587 O O . GLN A 1 79 ? 12.368 13.262 -16.350 1.00 43.12 79 GLN A O 1
ATOM 592 N N . ASP A 1 80 ? 14.197 12.301 -15.420 1.00 43.12 80 ASP A N 1
ATOM 593 C CA . ASP A 1 80 ? 15.163 13.401 -15.519 1.00 43.12 80 ASP A CA 1
ATOM 594 C C . ASP A 1 80 ? 14.768 14.715 -14.838 1.00 43.12 80 ASP A C 1
ATOM 596 O O . ASP A 1 80 ? 14.251 15.650 -15.442 1.00 43.12 80 ASP A O 1
ATOM 600 N N . ASN A 1 81 ? 15.061 14.795 -13.542 1.00 38.59 81 ASN A N 1
ATOM 601 C CA . ASN A 1 81 ? 15.863 15.855 -12.921 1.00 38.59 81 ASN A CA 1
ATOM 602 C C . ASN A 1 81 ? 15.860 15.590 -11.413 1.00 38.59 81 ASN A C 1
ATOM 604 O O . ASN A 1 81 ? 14.848 15.158 -10.877 1.00 38.59 81 ASN A O 1
ATOM 608 N N . MET A 1 82 ? 16.983 15.827 -10.738 1.00 45.34 82 MET A N 1
ATOM 609 C CA . MET A 1 82 ? 17.201 15.698 -9.286 1.00 45.34 82 MET A CA 1
ATOM 610 C C . MET A 1 82 ? 16.255 16.585 -8.438 1.00 45.34 82 MET A C 1
ATOM 612 O O . MET A 1 82 ? 16.706 17.462 -7.706 1.00 45.34 82 MET A O 1
ATOM 616 N N . VAL A 1 83 ? 14.941 16.406 -8.554 1.00 44.78 83 VAL A N 1
ATOM 617 C CA . VAL A 1 83 ? 13.916 17.182 -7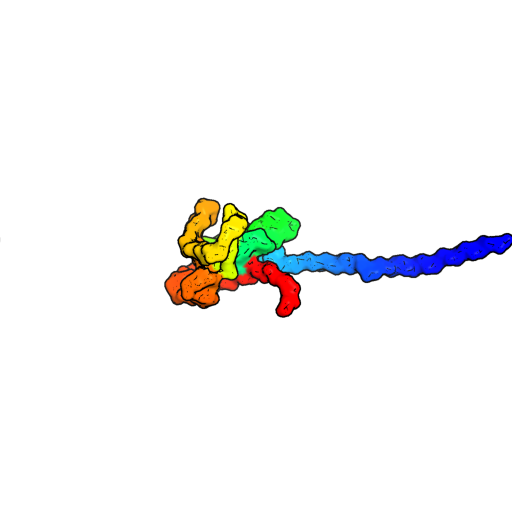.863 1.00 44.78 83 VAL A CA 1
ATOM 618 C C . VAL A 1 83 ? 13.166 16.233 -6.951 1.00 44.78 83 VAL A C 1
ATOM 620 O O . VAL A 1 83 ? 12.460 15.327 -7.395 1.00 44.78 83 VAL A O 1
ATOM 623 N N . GLU A 1 84 ? 13.347 16.451 -5.656 1.00 54.03 84 GLU A N 1
ATOM 624 C CA . GLU A 1 84 ? 12.572 15.806 -4.611 1.00 54.03 84 GLU A CA 1
ATOM 625 C C . GLU A 1 84 ? 11.075 15.956 -4.910 1.00 54.03 84 GLU A C 1
ATOM 627 O O . GLU A 1 84 ? 10.583 17.058 -5.162 1.00 54.03 84 GLU A O 1
ATOM 632 N N . THR A 1 85 ? 10.330 14.849 -4.913 1.00 58.53 85 THR A N 1
ATOM 633 C CA . THR A 1 85 ? 8.874 14.933 -5.055 1.00 58.53 85 THR A CA 1
ATOM 634 C C . THR A 1 85 ? 8.307 15.496 -3.749 1.00 58.53 85 THR A C 1
ATOM 636 O O . THR A 1 85 ? 8.562 14.900 -2.697 1.00 58.53 85 THR A O 1
ATOM 639 N N . PRO A 1 86 ? 7.570 16.623 -3.767 1.00 68.12 86 PRO A N 1
ATOM 640 C CA . PRO A 1 86 ? 6.913 17.129 -2.569 1.00 68.12 86 PRO A CA 1
ATOM 641 C C . PRO A 1 86 ? 5.813 16.162 -2.118 1.00 68.12 86 PRO A C 1
ATOM 643 O O . PRO A 1 86 ? 5.433 15.236 -2.840 1.00 68.12 86 PRO A O 1
ATOM 646 N N . HIS A 1 87 ? 5.274 16.385 -0.919 1.00 81.56 87 HIS A N 1
ATOM 647 C CA . HIS A 1 87 ? 4.033 15.727 -0.522 1.00 81.56 87 HIS A CA 1
ATOM 648 C C . HIS A 1 87 ? 2.940 15.976 -1.567 1.00 81.56 87 HIS A C 1
ATOM 650 O O . HIS A 1 87 ? 2.841 17.062 -2.141 1.00 81.56 87 HIS A O 1
ATOM 656 N N . GLY A 1 88 ? 2.136 14.953 -1.817 1.00 85.19 88 GLY A N 1
ATOM 657 C CA . GLY A 1 88 ? 1.106 14.963 -2.841 1.00 85.19 88 GLY A CA 1
ATOM 658 C C . GLY A 1 88 ? -0.158 14.266 -2.372 1.00 85.19 88 GLY A C 1
ATOM 659 O O . GLY A 1 88 ? -0.349 13.979 -1.188 1.00 85.19 88 GLY A O 1
ATOM 660 N N . HIS A 1 89 ? -1.027 13.984 -3.329 1.00 86.88 89 HIS A N 1
ATOM 661 C CA . HIS A 1 89 ? -2.278 13.290 -3.097 1.00 86.88 89 HIS A CA 1
ATOM 662 C C . HIS A 1 89 ? -2.508 12.311 -4.240 1.00 86.88 89 HIS A C 1
ATOM 664 O O . HIS A 1 89 ? -2.387 12.684 -5.406 1.00 86.88 89 HIS A O 1
ATOM 670 N N . ASP A 1 90 ? -2.815 11.063 -3.906 1.00 87.50 90 ASP A N 1
ATOM 671 C CA . ASP A 1 90 ? -3.152 10.058 -4.900 1.00 87.50 90 ASP A CA 1
ATOM 672 C C . ASP A 1 90 ? -4.638 10.175 -5.249 1.00 87.50 90 ASP A C 1
ATOM 674 O O . ASP A 1 90 ? -5.511 9.984 -4.402 1.00 87.50 90 ASP A O 1
ATOM 678 N N . GLU A 1 91 ? -4.938 10.526 -6.497 1.00 87.56 91 GLU A N 1
ATOM 679 C CA . GLU A 1 91 ? -6.314 10.766 -6.952 1.00 87.56 91 GLU A CA 1
ATOM 680 C C . GLU A 1 91 ? -7.131 9.477 -7.081 1.00 87.56 91 GLU A C 1
ATOM 682 O O . GLU A 1 91 ? -8.357 9.509 -6.989 1.00 87.56 91 GLU A O 1
ATOM 687 N N . HIS A 1 92 ? -6.467 8.336 -7.273 1.00 88.75 92 HIS A N 1
ATOM 688 C CA . HIS A 1 92 ? -7.139 7.054 -7.451 1.00 88.75 92 HIS A CA 1
ATOM 689 C C . HIS A 1 92 ? -7.637 6.474 -6.118 1.00 88.75 92 HIS A C 1
ATOM 691 O O . HIS A 1 92 ? -8.752 5.957 -6.032 1.00 88.75 92 HIS A O 1
ATOM 697 N N . HIS A 1 93 ? -6.822 6.567 -5.071 1.00 90.62 93 HIS A N 1
ATOM 698 C CA . HIS A 1 93 ? -7.100 6.047 -3.737 1.00 90.62 93 HIS A CA 1
ATOM 699 C C . HIS A 1 93 ? -7.574 7.123 -2.754 1.00 90.62 93 HIS A C 1
ATOM 701 O O . HIS A 1 93 ? -8.057 6.770 -1.679 1.00 90.62 93 HIS A O 1
ATOM 707 N N .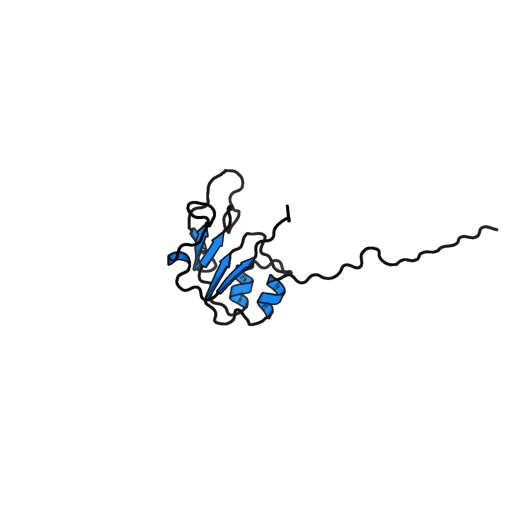 LEU A 1 94 ? -7.489 8.404 -3.126 1.00 93.19 94 LEU A N 1
ATOM 708 C CA . LEU A 1 94 ? -7.899 9.559 -2.322 1.00 93.19 94 LEU A CA 1
ATOM 709 C C . LEU A 1 94 ? -7.184 9.627 -0.963 1.00 93.19 94 LEU A C 1
ATOM 711 O O . LEU A 1 94 ? -7.810 9.827 0.080 1.00 93.19 94 LEU A O 1
ATOM 715 N N . VAL A 1 95 ? -5.866 9.417 -0.981 1.00 94.50 95 VAL A N 1
ATOM 716 C CA . VAL A 1 95 ? -5.007 9.424 0.212 1.00 94.50 95 VAL A CA 1
ATOM 717 C C . VAL A 1 95 ? -3.799 10.344 0.024 1.00 94.50 95 VAL A C 1
ATOM 719 O O . VAL A 1 95 ? -3.329 10.524 -1.103 1.00 94.50 95 VAL A O 1
ATOM 722 N N . PRO A 1 96 ? -3.252 10.919 1.111 1.00 93.50 96 PRO A N 1
ATOM 723 C CA . PRO A 1 96 ? -1.999 11.658 1.045 1.00 93.50 96 PRO A CA 1
ATOM 724 C C . PRO A 1 96 ? -0.836 10.761 0.606 1.00 93.50 96 PRO A C 1
ATOM 726 O O . PRO A 1 96 ? -0.748 9.586 0.978 1.00 93.50 96 PRO A O 1
ATOM 729 N N . VAL A 1 97 ? 0.084 11.359 -0.146 1.00 91.81 97 VAL A N 1
ATOM 730 C CA . VAL A 1 97 ? 1.364 10.768 -0.543 1.00 91.81 97 VAL A CA 1
ATOM 731 C C . VAL A 1 97 ? 2.478 11.548 0.145 1.00 91.81 97 VAL A C 1
ATOM 733 O O . VAL A 1 97 ? 2.693 12.725 -0.143 1.00 91.81 97 VAL A O 1
ATOM 736 N N . TYR A 1 98 ? 3.205 10.897 1.044 1.00 90.50 98 TYR A N 1
ATOM 737 C CA . TYR A 1 98 ? 4.374 11.452 1.709 1.00 90.50 98 TYR A CA 1
ATOM 738 C C . TYR A 1 98 ? 5.653 11.012 0.998 1.00 90.50 98 TYR A C 1
ATOM 740 O O . TYR A 1 98 ? 5.804 9.864 0.587 1.00 90.50 98 TYR A O 1
ATOM 748 N N . SER A 1 99 ? 6.599 11.933 0.868 1.00 84.75 99 SER A N 1
ATOM 749 C CA . SER A 1 99 ? 7.922 11.658 0.319 1.00 84.75 99 SER A CA 1
ATOM 750 C C . SER A 1 99 ? 8.860 11.505 1.503 1.00 84.75 99 SER A C 1
ATOM 752 O O . SER A 1 99 ? 8.991 12.438 2.290 1.00 84.75 99 SER A O 1
ATOM 754 N N . LEU A 1 100 ? 9.452 10.322 1.670 1.00 80.50 100 LEU A N 1
ATOM 755 C CA . LEU A 1 100 ? 10.362 10.024 2.784 1.00 80.50 100 LEU A CA 1
ATOM 756 C C . LEU A 1 100 ? 11.828 10.270 2.420 1.00 80.50 100 LEU A C 1
ATOM 758 O O . LEU A 1 100 ? 12.730 9.741 3.055 1.00 80.50 100 LEU A O 1
ATOM 762 N N . TYR A 1 101 ? 12.086 10.994 1.338 1.00 67.56 101 TYR A N 1
ATOM 763 C CA . TYR A 1 101 ? 13.442 11.276 0.871 1.00 67.56 101 TYR A CA 1
ATOM 764 C C . TYR A 1 101 ? 13.619 12.728 0.411 1.00 67.56 101 TYR A C 1
ATOM 766 O O . TYR A 1 101 ? 14.643 13.050 -0.193 1.00 67.56 101 TYR A O 1
ATOM 774 N N . SER A 1 1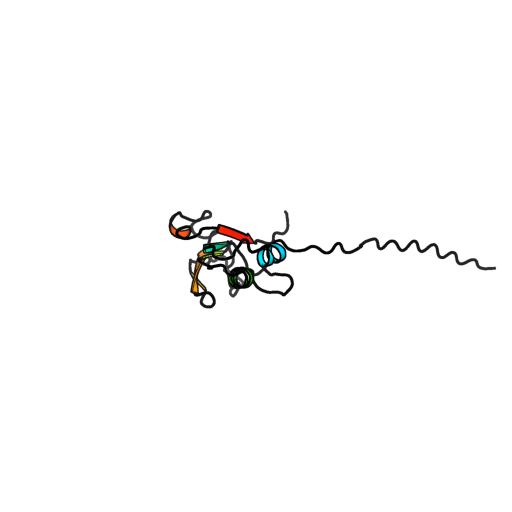02 ? 12.629 13.581 0.701 1.00 59.00 102 SER A N 1
ATOM 775 C CA . SER A 1 102 ? 12.754 15.031 0.614 1.00 59.00 102 SER A CA 1
ATOM 776 C C . SER A 1 102 ? 13.268 15.592 1.947 1.00 59.00 102 SER A C 1
ATOM 778 O O . SER A 1 102 ? 14.399 15.330 2.351 1.00 59.00 102 SER A O 1
ATOM 780 N N . GLU A 1 103 ? 12.411 16.272 2.703 1.00 59.94 103 GLU A N 1
ATOM 781 C CA . GLU A 1 103 ? 12.754 16.967 3.943 1.00 59.94 103 GLU A CA 1
ATOM 782 C C . GLU A 1 103 ? 13.041 16.010 5.112 1.00 59.94 103 GLU A C 1
ATOM 784 O O . GLU A 1 103 ? 13.845 16.321 5.994 1.00 59.94 103 GLU A O 1
ATOM 789 N N . THR A 1 104 ? 12.404 14.834 5.134 1.00 63.94 104 THR A N 1
ATOM 790 C CA . THR A 1 104 ? 12.531 13.862 6.226 1.00 63.94 104 THR A CA 1
ATOM 791 C C . THR A 1 104 ? 12.719 12.443 5.703 1.00 63.94 104 THR A C 1
ATOM 793 O O . THR A 1 104 ? 11.987 11.977 4.839 1.00 63.94 104 THR A O 1
ATOM 796 N N . ARG A 1 105 ? 13.697 11.728 6.280 1.00 75.31 105 ARG A N 1
ATOM 797 C CA . ARG A 1 105 ? 13.925 10.287 6.040 1.00 75.31 105 ARG A CA 1
ATOM 798 C C . ARG A 1 105 ? 13.100 9.364 6.926 1.00 75.31 105 ARG A C 1
ATOM 800 O O . ARG A 1 105 ? 13.022 8.162 6.692 1.00 75.31 105 ARG A O 1
ATOM 807 N N . THR A 1 106 ? 12.484 9.947 7.943 1.00 83.06 106 THR A N 1
ATOM 808 C CA . THR A 1 106 ? 11.673 9.256 8.935 1.00 83.06 106 THR A CA 1
ATOM 809 C C . THR A 1 106 ? 10.287 9.892 8.924 1.00 83.06 106 THR A C 1
ATOM 811 O O . THR A 1 106 ? 10.211 11.121 9.015 1.00 83.06 106 THR A O 1
ATOM 814 N N . PRO A 1 107 ? 9.199 9.102 8.836 1.00 87.62 107 PRO A N 1
ATOM 815 C CA . PRO A 1 107 ? 7.846 9.630 8.970 1.00 87.62 107 PRO A CA 1
ATOM 816 C C . PRO A 1 107 ? 7.690 10.420 10.274 1.00 87.62 107 PRO A C 1
ATOM 818 O O . PRO A 1 107 ? 8.158 9.974 11.325 1.00 87.62 107 PRO A O 1
ATOM 821 N N . THR A 1 108 ? 7.025 11.576 10.227 1.00 90.88 108 THR A N 1
ATOM 822 C CA . THR A 1 108 ? 6.697 12.319 11.453 1.00 90.88 108 THR A CA 1
ATOM 823 C C . THR A 1 108 ? 5.531 11.658 12.191 1.00 90.88 108 THR A C 1
ATOM 825 O O . THR A 1 108 ? 4.775 10.872 11.614 1.00 90.88 108 THR A O 1
ATOM 828 N N . THR A 1 109 ? 5.343 11.992 13.469 1.00 92.12 109 THR A N 1
ATOM 829 C CA . THR A 1 109 ? 4.208 11.502 14.271 1.00 92.12 109 THR A CA 1
ATOM 830 C C . THR A 1 109 ? 2.866 11.816 13.605 1.00 92.12 109 THR A C 1
ATOM 832 O O . THR A 1 109 ? 1.950 10.997 13.626 1.00 92.12 109 THR A O 1
ATOM 835 N N . GLU A 1 110 ? 2.756 12.981 12.971 1.00 91.88 110 GLU A N 1
ATOM 836 C CA . GLU A 1 110 ? 1.558 13.432 12.266 1.00 91.88 110 GLU A CA 1
ATOM 837 C C . GLU A 1 110 ? 1.290 12.587 11.018 1.00 91.88 110 GLU A C 1
ATOM 839 O O . GLU A 1 110 ? 0.144 12.211 10.784 1.00 91.88 110 GLU A O 1
ATOM 844 N N . MET A 1 111 ? 2.333 12.231 10.257 1.00 93.19 111 MET A N 1
ATOM 845 C CA . MET A 1 111 ? 2.207 11.343 9.092 1.00 93.19 111 MET A CA 1
ATOM 846 C C . MET A 1 111 ? 1.775 9.926 9.485 1.00 93.19 111 MET A C 1
ATOM 848 O O . MET A 1 111 ? 1.125 9.234 8.705 1.00 93.19 111 MET A O 1
ATOM 852 N N . LEU A 1 112 ? 2.142 9.490 10.694 1.00 94.62 112 LEU A N 1
ATOM 853 C CA . LEU A 1 112 ? 1.764 8.190 11.246 1.00 94.62 112 LEU A CA 1
ATOM 854 C C . LEU A 1 112 ? 0.373 8.191 11.896 1.00 94.62 112 LEU A C 1
ATOM 856 O O . LEU A 1 112 ? -0.132 7.131 12.279 1.00 94.62 112 LEU A O 1
ATOM 860 N N . ASN A 1 113 ? -0.265 9.355 12.029 1.00 94.44 113 ASN A N 1
ATOM 861 C CA . ASN A 1 113 ? -1.543 9.457 12.710 1.00 94.44 113 ASN A CA 1
ATOM 862 C C . ASN A 1 113 ? -2.633 8.688 11.953 1.00 94.44 113 ASN A C 1
ATOM 864 O O . ASN A 1 113 ? -2.892 8.902 10.770 1.00 94.44 113 ASN A O 1
ATOM 868 N N . GLY A 1 114 ? -3.305 7.792 12.669 1.00 92.69 114 GLY A N 1
ATOM 869 C CA . GLY A 1 114 ? -4.381 6.985 12.118 1.00 92.69 114 GLY A CA 1
ATOM 870 C C . GLY A 1 114 ? -3.929 5.794 11.275 1.00 92.69 114 GLY A C 1
ATOM 871 O O . GLY A 1 114 ? -4.786 5.196 10.630 1.00 92.69 114 GLY A O 1
ATOM 872 N N . ILE A 1 115 ? -2.643 5.431 11.305 1.00 97.44 115 ILE A N 1
ATOM 873 C CA . ILE A 1 115 ? -2.129 4.162 10.778 1.00 97.44 115 ILE A CA 1
ATOM 874 C C . ILE A 1 115 ? -2.074 3.134 11.917 1.00 97.44 115 ILE A C 1
ATOM 876 O O . ILE A 1 115 ? -1.457 3.378 12.950 1.00 97.44 115 ILE A O 1
ATOM 880 N N . ASP A 1 116 ? -2.699 1.973 11.714 1.00 97.25 116 ASP A N 1
ATOM 881 C CA . ASP A 1 116 ? -2.615 0.821 12.626 1.00 97.25 116 ASP A CA 1
ATOM 882 C C . ASP A 1 116 ? -1.479 -0.127 12.227 1.00 97.25 116 ASP A C 1
ATOM 884 O O . ASP A 1 116 ? -0.878 -0.791 13.073 1.00 97.25 116 ASP A O 1
ATOM 888 N N . LEU A 1 117 ? -1.200 -0.213 10.923 1.00 96.94 117 LEU A N 1
ATOM 889 C CA . LEU A 1 117 ? -0.199 -1.104 10.355 1.00 96.94 117 LEU A CA 1
ATOM 890 C C . LEU A 1 117 ? 0.586 -0.393 9.251 1.00 96.94 117 LEU A C 1
ATOM 892 O O . LEU A 1 117 ? 0.004 0.104 8.290 1.00 96.94 117 LEU A O 1
ATOM 896 N N . MET A 1 118 ? 1.913 -0.403 9.364 1.00 95.88 118 MET A N 1
ATOM 897 C CA . MET A 1 118 ? 2.798 0.001 8.275 1.00 95.88 118 MET A CA 1
ATOM 898 C C . MET A 1 118 ? 3.185 -1.231 7.454 1.00 95.88 118 MET A C 1
ATOM 900 O O . MET A 1 118 ? 3.726 -2.196 7.998 1.00 95.88 118 MET A O 1
ATOM 904 N N . VAL A 1 119 ? 2.922 -1.193 6.151 1.00 96.56 119 VAL A N 1
ATOM 905 C CA . VAL A 1 119 ? 3.380 -2.200 5.187 1.00 96.56 119 VAL A CA 1
ATOM 906 C C . VAL A 1 119 ? 4.520 -1.598 4.381 1.00 96.56 119 VAL A C 1
ATOM 908 O O . VAL A 1 119 ? 4.401 -0.482 3.884 1.00 96.56 119 VAL A O 1
ATOM 911 N N . ILE A 1 120 ? 5.622 -2.333 4.260 1.00 95.12 120 ILE A N 1
ATOM 912 C CA . ILE A 1 120 ? 6.781 -1.934 3.463 1.00 95.12 120 ILE A CA 1
ATOM 913 C C . ILE A 1 120 ? 6.939 -2.959 2.348 1.00 95.12 120 ILE A C 1
ATOM 915 O O . ILE A 1 120 ? 7.201 -4.129 2.626 1.00 95.12 120 ILE A O 1
ATOM 919 N N . ASP A 1 121 ? 6.774 -2.509 1.111 1.00 94.94 121 ASP A N 1
ATOM 920 C CA . ASP A 1 121 ? 7.028 -3.296 -0.090 1.00 94.94 121 ASP A CA 1
ATOM 921 C C . ASP A 1 121 ? 7.958 -2.484 -0.989 1.00 94.94 121 ASP A C 1
ATOM 923 O O . ASP A 1 121 ? 7.530 -1.579 -1.693 1.00 94.94 121 ASP A O 1
ATOM 927 N N . LEU A 1 122 ? 9.262 -2.736 -0.881 1.00 91.00 122 LEU A N 1
ATOM 928 C CA . LEU A 1 122 ? 10.288 -2.036 -1.648 1.00 91.00 122 LEU A CA 1
ATOM 929 C C . LEU A 1 122 ? 11.235 -3.066 -2.257 1.00 91.00 122 LEU A C 1
ATOM 931 O O . LEU A 1 122 ? 12.159 -3.518 -1.579 1.00 91.00 122 LEU A O 1
ATOM 935 N N . PRO A 1 123 ? 11.007 -3.454 -3.522 1.00 88.69 123 PRO A N 1
ATOM 936 C CA . PRO A 1 123 ? 11.955 -4.276 -4.253 1.00 88.69 123 PRO A CA 1
ATOM 937 C C . PRO A 1 123 ? 13.317 -3.577 -4.332 1.00 88.69 123 PRO A C 1
ATOM 939 O O . PRO A 1 123 ? 13.400 -2.420 -4.747 1.00 88.69 123 PRO A O 1
ATOM 942 N N . ASP A 1 124 ? 14.365 -4.298 -3.939 1.00 86.12 124 ASP A N 1
ATOM 943 C CA . ASP A 1 124 ? 15.755 -3.840 -3.927 1.00 86.12 124 ASP A CA 1
ATOM 944 C C . ASP A 1 124 ? 16.660 -4.808 -4.712 1.00 86.12 124 ASP A C 1
ATOM 946 O O . ASP A 1 124 ? 16.290 -5.954 -4.982 1.00 86.12 124 ASP A O 1
ATOM 950 N N . ILE A 1 125 ? 17.847 -4.332 -5.088 1.00 88.88 125 ILE A N 1
ATOM 951 C CA . ILE A 1 125 ? 18.849 -5.062 -5.871 1.00 88.88 125 ILE A CA 1
ATOM 952 C C . ILE A 1 125 ? 19.965 -5.697 -5.019 1.00 88.88 125 ILE A C 1
ATOM 954 O O . ILE A 1 125 ? 20.761 -6.455 -5.571 1.00 88.88 125 ILE A O 1
ATOM 958 N N . GLY A 1 126 ? 20.026 -5.436 -3.704 1.00 80.44 126 GLY A N 1
ATOM 959 C CA . GLY A 1 126 ? 20.892 -6.163 -2.764 1.00 80.44 126 GLY A CA 1
ATOM 960 C C . GLY A 1 126 ? 22.390 -5.857 -2.875 1.00 80.44 126 GLY A C 1
ATOM 961 O O . GLY A 1 126 ? 23.196 -6.787 -2.911 1.00 80.44 126 GLY A O 1
ATOM 962 N N . THR A 1 127 ? 22.754 -4.574 -2.971 1.00 58.69 127 THR A N 1
ATOM 963 C CA . THR A 1 127 ? 24.159 -4.115 -3.075 1.00 58.69 127 THR A CA 1
ATOM 964 C C . THR A 1 127 ? 24.888 -4.101 -1.733 1.00 58.69 127 THR A C 1
ATOM 966 O O . THR A 1 127 ? 24.241 -3.795 -0.708 1.00 58.69 127 THR A O 1
#

Sequence (127 aa):
MQLIIWVGCTKPYNASVPVTLGLDSLGSSGRLSNQRVGLVCNPASLDRHFQHAAKVVVNSGAKLTALFGPQHGFTSDRQDNMVETPHGHDEHHLVPVYSLYSETRTPTTEMLNGIDLMVIDLPDIGT

Radius of gyration: 20.94 Å; Cα contacts (8 Å, |Δi|>4): 194; chains: 1; bounding box: 41×67×50 Å

Secondary structure (DSSP, 8-state):
------------TT---PPPPHHHHHHHSSTTTT-EEEEEE-TT-B-TTS-BHHHHHHHTT-EEEEEEESSSTTT----S---PPPPEEETTTTEEEEESSSS-SS--TTTTTT-SEEEEE------

Solvent-accessible surface area (backbone atoms only — not comparable to full-atom values): 7938 Å² total; per-residue (Å²): 141,83,86,83,81,82,84,74,79,79,66,68,94,69,72,80,74,85,80,79,53,69,62,52,54,51,44,71,62,60,80,42,44,80,34,28,29,27,37,36,37,43,78,78,25,52,36,97,82,72,45,44,49,71,57,41,46,43,75,27,51,22,43,70,56,34,38,32,19,80,62,59,47,67,74,59,84,69,76,90,70,103,61,65,43,69,70,48,68,41,83,89,78,71,27,48,30,42,37,39,53,51,96,36,80,61,84,51,75,74,76,49,59,81,47,77,40,81,46,79,42,74,86,77,88,84,129

Foldseek 3Di:
DDDDDPPPPPPPPDPPPDDADPLNCVLPVLPQAAFAEEEEDACVCAGPVRDHSVVSSVNSNHQDAEYEYEAQDRVNPDDDDRDGDCWDADPVNRHIYHYCHPPHVDDDPVNCPRGPYYHYRYDDDDD

pLDDT: mean 80.68, std 19.92, range [33.88, 98.44]

Nearest PDB structures (foldseek):
  4bj1-assembly1_A-2  TM=3.737E-01  e=2.126E+00  Saccharomyces cerevisiae S288C
  3ssm-assembly1_A  TM=3.489E-01  e=4.360E+00  Micromonospora griseorubida
  3sso-assembly1_D  TM=3.639E-01  e=6.452E+00  Micromonospora griseorubida
  3ssn-assembly1_C  TM=3.444E-01  e=6.887E+00  Micromonospora griseorubida